Protein AF-A0A2G6HB11-F1 (afdb_monomer)

Secondary structure (DSSP, 8-state):
--HHHHHHHHHHHHHHHHHHTT--HHHHHHHTTS-HHHHHHHHHHHHHHHHHHHHHHHHHHHHHHHHHT-TT--HHHHHHHHHHHHHHHHHHHHHHH--

Foldseek 3Di:
DPPPVVVLVVLLLQLLVVVVVVDDLVVSCVVSVHDSVSSCVSCVVVVVVVVVLVVLLVVLVVVLVVQVPDPPRDPVVNVVSVVVNVVSVVVVVVSNPPD

Sequence (99 aa):
MRKQATETQRGKAKARKLHLQGLSNKEIAKALSVTEKIVRSWLNGYKEQLKQCKERESKYLARIDELLSNEKANINDIRASINALRVLQKAHNTQLNRV

Solvent-accessible surface area (backbone atoms only — not comparable to full-atom values): 5626 Å² total; per-residue (Å²): 139,74,70,65,63,58,52,53,52,52,51,39,51,51,48,52,54,44,42,74,74,68,48,49,55,64,56,45,12,64,76,67,78,49,53,46,67,57,42,47,65,59,37,53,68,51,54,53,53,52,50,54,49,52,54,52,51,52,52,48,51,53,51,44,54,54,42,74,72,35,96,81,51,57,71,64,60,50,51,52,47,53,52,53,50,52,52,52,52,50,52,52,52,51,69,66,65,72,116

Structure (mmCIF, N/CA/C/O backbone):
data_AF-A0A2G6HB11-F1
#
_entry.id   AF-A0A2G6HB11-F1
#
loop_
_atom_site.group_PDB
_atom_site.id
_atom_site.type_symbol
_atom_site.label_atom_id
_atom_site.label_alt_id
_atom_site.label_comp_id
_atom_site.label_asym_id
_atom_site.label_entity_id
_atom_site.label_seq_id
_atom_site.pdbx_PDB_ins_code
_atom_site.Cartn_x
_atom_site.Cartn_y
_atom_site.Cartn_z
_atom_site.occupancy
_atom_site.B_iso_or_equiv
_atom_site.auth_seq_id
_atom_site.auth_comp_id
_atom_site.auth_asym_id
_atom_site.auth_atom_id
_atom_site.pdbx_PDB_model_num
ATOM 1 N N . MET A 1 1 ? 4.112 -0.901 34.229 1.00 45.84 1 MET A N 1
ATOM 2 C CA . MET A 1 1 ? 3.240 -0.388 33.141 1.00 45.84 1 MET A CA 1
ATOM 3 C C . MET A 1 1 ? 3.717 -0.803 31.729 1.00 45.84 1 MET A C 1
ATOM 5 O O . MET A 1 1 ? 3.783 0.032 30.843 1.00 45.84 1 MET A O 1
ATOM 9 N N . ARG A 1 2 ? 4.030 -2.088 31.462 1.00 49.91 2 ARG A N 1
ATOM 10 C CA . ARG A 1 2 ? 4.562 -2.541 30.145 1.00 49.91 2 ARG A CA 1
ATOM 11 C C . ARG A 1 2 ? 3.531 -3.191 29.199 1.00 49.91 2 ARG A C 1
ATOM 13 O O . ARG A 1 2 ? 3.839 -3.396 28.034 1.00 49.91 2 ARG A O 1
ATOM 20 N N . LYS A 1 3 ? 2.315 -3.504 29.670 1.00 48.88 3 LYS A N 1
ATOM 21 C CA . LYS A 1 3 ? 1.323 -4.300 28.913 1.00 48.88 3 LYS A CA 1
ATOM 22 C C . LYS A 1 3 ? 0.558 -3.522 27.822 1.00 48.88 3 LYS A C 1
ATOM 24 O O . LYS A 1 3 ? 0.167 -4.115 26.830 1.00 48.88 3 LYS A O 1
ATOM 29 N N . GLN A 1 4 ? 0.379 -2.203 27.953 1.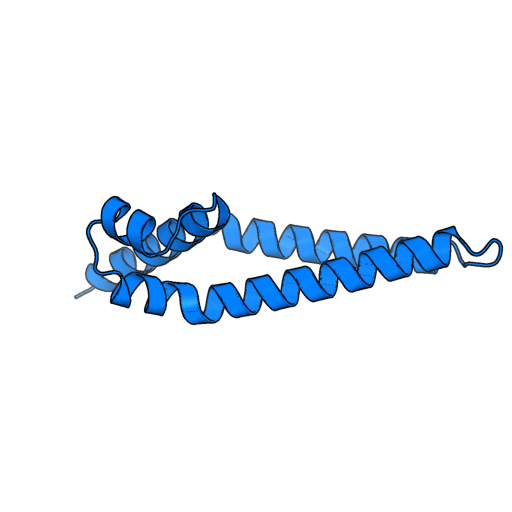00 49.31 4 GLN A N 1
ATOM 30 C CA . GLN A 1 4 ? -0.444 -1.414 27.011 1.00 49.31 4 GLN A CA 1
ATOM 31 C C . GLN A 1 4 ? 0.271 -1.048 25.693 1.00 49.31 4 GLN A C 1
ATOM 33 O O . GLN A 1 4 ? -0.373 -0.874 24.655 1.00 49.31 4 GLN A O 1
ATOM 38 N N . ALA A 1 5 ? 1.605 -0.951 25.707 1.00 52.94 5 ALA A N 1
ATOM 39 C CA . ALA A 1 5 ? 2.386 -0.583 24.523 1.00 52.94 5 ALA A CA 1
ATOM 40 C C . ALA A 1 5 ? 2.397 -1.701 23.461 1.00 52.94 5 ALA A C 1
ATOM 42 O O . ALA A 1 5 ? 2.268 -1.431 22.267 1.00 52.94 5 ALA A O 1
ATOM 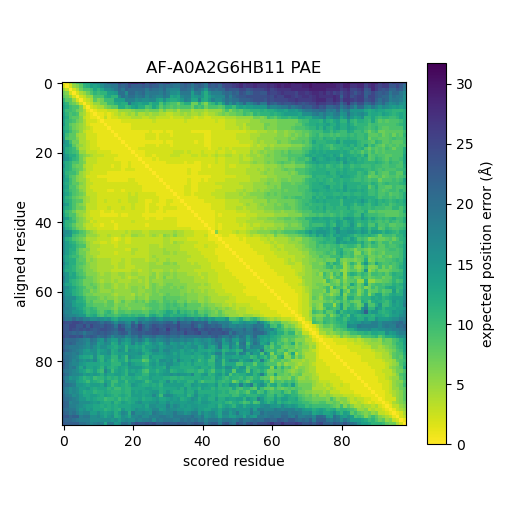43 N N . THR A 1 6 ? 2.477 -2.962 23.892 1.00 56.62 6 THR A N 1
ATOM 44 C CA . THR A 1 6 ? 2.485 -4.140 23.010 1.00 56.62 6 THR A CA 1
ATOM 45 C C . THR A 1 6 ? 1.116 -4.402 22.376 1.00 56.62 6 THR A C 1
ATOM 47 O O . THR A 1 6 ? 1.034 -4.745 21.197 1.00 56.62 6 THR A O 1
ATOM 50 N N . GLU A 1 7 ? 0.034 -4.161 23.117 1.00 58.91 7 GLU A N 1
ATOM 51 C CA . GLU A 1 7 ? -1.348 -4.322 22.645 1.00 58.91 7 GLU A CA 1
ATOM 52 C C . GLU A 1 7 ? -1.697 -3.317 21.532 1.00 58.91 7 GLU A C 1
ATOM 54 O O . GLU A 1 7 ? -2.260 -3.676 20.495 1.00 58.91 7 GLU A O 1
ATOM 59 N N . THR A 1 8 ? -1.250 -2.065 21.687 1.00 73.69 8 THR A N 1
ATOM 60 C CA . THR A 1 8 ? -1.449 -0.998 20.693 1.00 73.69 8 THR A CA 1
ATOM 61 C C . THR A 1 8 ? -0.673 -1.269 19.398 1.00 73.69 8 THR A C 1
ATOM 63 O O . THR A 1 8 ? -1.179 -1.019 18.301 1.00 73.69 8 THR A O 1
ATOM 66 N N . GLN A 1 9 ? 0.547 -1.808 19.498 1.00 77.50 9 GLN A N 1
ATOM 67 C CA . GLN A 1 9 ? 1.367 -2.185 18.340 1.00 77.50 9 GLN A CA 1
ATOM 68 C C . GLN A 1 9 ? 0.710 -3.328 17.542 1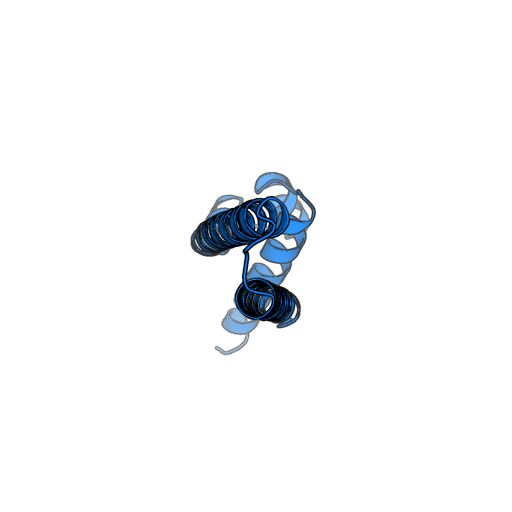.00 77.50 9 GLN A C 1
ATOM 70 O O . GLN A 1 9 ? 0.609 -3.259 16.314 1.00 77.50 9 GLN A O 1
ATOM 75 N N . ARG A 1 10 ? 0.193 -4.344 18.247 1.00 82.12 10 ARG A N 1
ATOM 76 C CA . ARG A 1 10 ? -0.493 -5.500 17.652 1.00 82.12 10 ARG A CA 1
ATOM 77 C C . ARG A 1 10 ? -1.810 -5.105 16.980 1.00 82.12 10 ARG A C 1
ATOM 79 O O . ARG A 1 10 ? -2.105 -5.589 15.886 1.00 82.12 10 ARG A O 1
ATOM 86 N N . GLY A 1 11 ?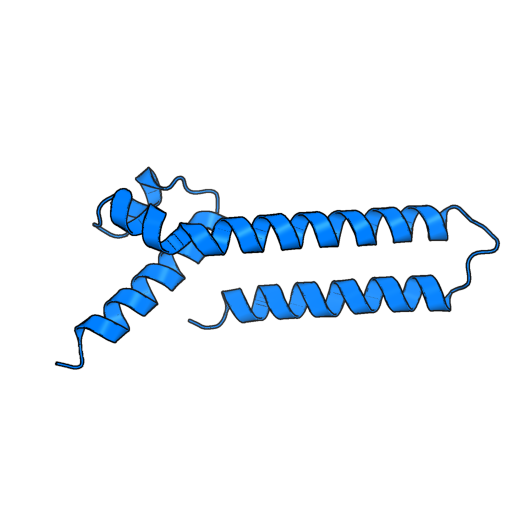 -2.565 -4.187 17.590 1.00 86.12 11 GLY A N 1
ATOM 87 C CA . GLY A 1 11 ? -3.773 -3.597 17.003 1.00 86.12 11 GLY 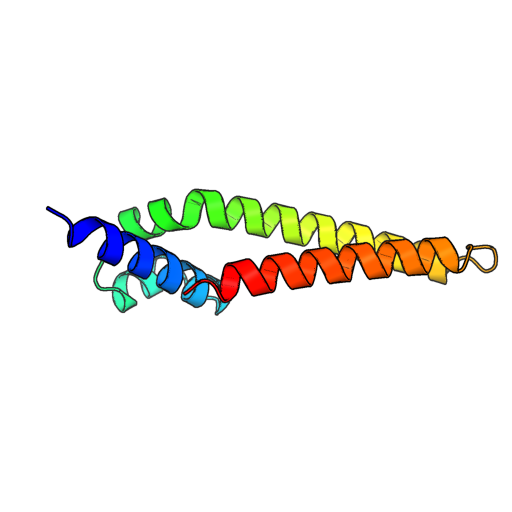A CA 1
ATOM 88 C C . GLY A 1 11 ? -3.488 -2.861 15.691 1.00 86.12 11 GLY A C 1
ATOM 89 O O . GLY A 1 11 ? -4.153 -3.112 14.686 1.00 86.12 11 GLY A O 1
ATOM 90 N N . LYS A 1 12 ? -2.427 -2.039 15.657 1.00 89.88 12 LYS A N 1
ATOM 91 C CA . LYS A 1 12 ? -1.966 -1.349 14.438 1.00 89.88 12 LYS A CA 1
ATOM 92 C C . LYS A 1 12 ? -1.591 -2.328 13.321 1.00 89.88 12 LYS A C 1
ATOM 94 O O . LYS A 1 12 ? -2.017 -2.133 12.185 1.00 89.88 12 LYS A O 1
ATOM 99 N N . ALA A 1 13 ? -0.823 -3.376 13.624 1.00 88.75 13 ALA A N 1
ATOM 100 C CA . ALA A 1 13 ? -0.414 -4.375 12.632 1.00 88.75 13 ALA A CA 1
ATOM 101 C C . ALA A 1 13 ? -1.621 -5.128 12.041 1.00 88.75 13 ALA A C 1
ATOM 103 O O . ALA A 1 13 ? -1.759 -5.222 10.819 1.00 88.75 13 ALA A O 1
ATOM 104 N N . LYS A 1 14 ? -2.552 -5.583 12.892 1.00 91.06 14 LYS A N 1
ATOM 105 C CA . LYS A 1 14 ? -3.802 -6.219 12.445 1.00 91.06 14 LYS A CA 1
ATOM 106 C C . LYS A 1 14 ? -4.656 -5.284 11.588 1.00 91.06 14 LYS A C 1
ATOM 108 O O . LYS A 1 14 ? -5.135 -5.708 10.541 1.00 91.06 14 LYS A O 1
ATOM 113 N N . ALA A 1 15 ? -4.810 -4.022 11.988 1.00 92.50 15 ALA A N 1
ATOM 114 C CA . ALA A 1 15 ? -5.575 -3.044 11.218 1.00 92.50 15 ALA A CA 1
ATOM 115 C C . ALA A 1 15 ? -4.990 -2.823 9.814 1.00 9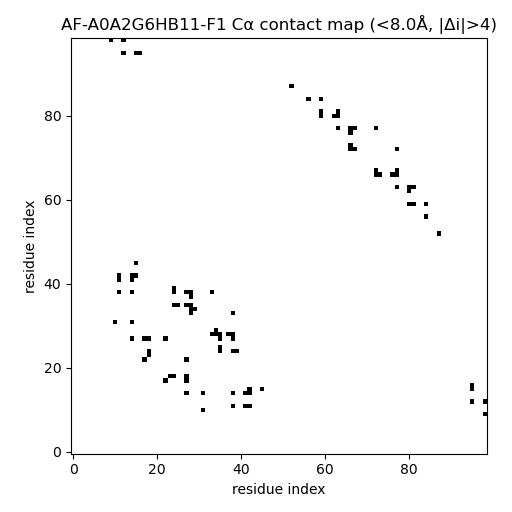2.50 15 ALA A C 1
ATOM 117 O O . ALA A 1 15 ? -5.745 -2.752 8.849 1.00 92.50 15 ALA A O 1
ATOM 118 N N . ARG A 1 16 ? -3.656 -2.774 9.674 1.00 92.31 16 ARG A N 1
ATOM 119 C CA . ARG A 1 16 ? -2.990 -2.670 8.361 1.00 92.31 16 ARG A CA 1
ATOM 120 C C . ARG A 1 16 ? -3.269 -3.884 7.478 1.00 92.31 16 ARG A C 1
ATOM 122 O O . ARG A 1 16 ? -3.637 -3.711 6.321 1.00 92.31 16 ARG A O 1
ATOM 129 N N . LYS A 1 17 ? -3.153 -5.097 8.033 1.00 91.06 17 LYS A N 1
ATOM 130 C CA . LYS A 1 17 ? -3.438 -6.343 7.303 1.00 91.06 17 LYS A CA 1
ATOM 131 C C . LYS A 1 17 ? -4.884 -6.385 6.801 1.00 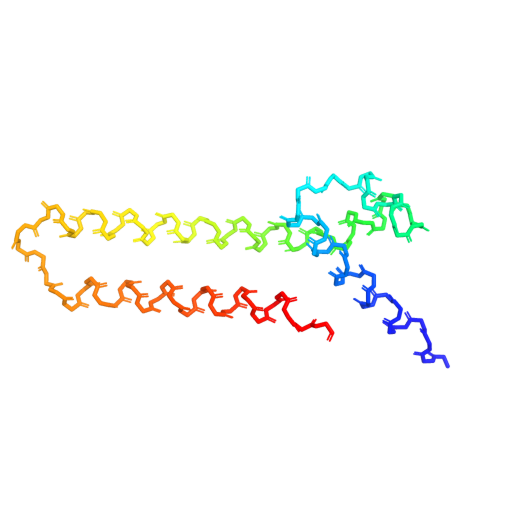91.06 17 LYS A C 1
ATOM 133 O O . LYS A 1 17 ? -5.104 -6.654 5.627 1.00 91.06 17 LYS A O 1
ATOM 138 N N . LEU A 1 18 ? -5.849 -6.072 7.667 1.00 93.19 18 LEU A N 1
ATOM 139 C CA . LEU A 1 18 ? -7.269 -6.036 7.299 1.00 93.19 18 LEU A CA 1
ATOM 140 C C . LEU A 1 18 ? -7.558 -4.946 6.254 1.00 93.19 18 LEU A C 1
ATOM 142 O O . LEU A 1 18 ? -8.327 -5.174 5.326 1.00 93.19 18 LEU A O 1
ATOM 146 N N . HIS A 1 19 ? -6.907 -3.783 6.353 1.00 92.69 19 HIS A N 1
ATOM 147 C CA . HIS A 1 19 ? -7.060 -2.723 5.358 1.00 92.69 19 HIS A CA 1
ATOM 148 C C . HIS A 1 19 ? -6.578 -3.154 3.965 1.00 92.69 19 HIS A C 1
ATOM 150 O O . HIS A 1 19 ? -7.244 -2.872 2.974 1.00 92.69 19 HIS A O 1
ATOM 156 N N . LEU A 1 20 ? -5.459 -3.879 3.881 1.00 89.25 20 LEU A N 1
ATOM 157 C CA . LEU A 1 20 ? -4.975 -4.431 2.612 1.00 89.25 20 LEU A CA 1
ATOM 158 C C . LEU A 1 20 ? -5.859 -5.538 2.040 1.00 89.25 20 LEU A C 1
ATOM 160 O O . LEU A 1 20 ? -5.874 -5.725 0.830 1.00 89.25 20 LEU A O 1
ATOM 164 N N . GLN A 1 21 ? -6.605 -6.243 2.888 1.00 91.50 21 GLN A N 1
ATOM 165 C CA . GLN A 1 21 ? -7.631 -7.195 2.456 1.00 91.50 21 GLN A CA 1
ATOM 166 C C . GLN A 1 21 ? -8.900 -6.503 1.926 1.00 91.50 21 GLN A C 1
ATOM 168 O O . GLN A 1 21 ? -9.840 -7.183 1.534 1.00 91.50 21 GLN A O 1
ATOM 173 N N . GLY A 1 22 ? -8.935 -5.166 1.906 1.00 91.88 22 GLY A N 1
ATOM 174 C CA . GLY A 1 22 ? -10.039 -4.382 1.356 1.00 91.88 22 GLY A CA 1
ATOM 175 C C . GLY A 1 22 ? -11.088 -3.951 2.379 1.00 91.88 22 GLY A C 1
ATOM 176 O O . GLY A 1 22 ? -12.057 -3.304 1.995 1.00 91.88 22 GLY A O 1
ATOM 177 N N . LEU A 1 23 ? -10.904 -4.246 3.672 1.00 95.31 23 LEU A N 1
ATOM 178 C CA . LEU A 1 23 ? -11.879 -3.853 4.689 1.00 95.31 23 LEU A CA 1
ATOM 179 C C . LEU A 1 23 ? -11.869 -2.335 4.922 1.00 95.31 23 LEU A C 1
ATOM 181 O O . LEU A 1 23 ? -10.821 -1.675 4.998 1.00 95.31 23 LEU A O 1
ATOM 185 N N . SER A 1 24 ? -13.067 -1.790 5.116 1.00 95.19 24 SER A N 1
ATOM 186 C CA . SER A 1 24 ? -13.297 -0.415 5.546 1.00 95.19 24 SER A CA 1
ATOM 187 C C . SER A 1 24 ? -12.886 -0.203 7.007 1.00 95.19 24 SER A C 1
ATOM 189 O O . SER A 1 24 ? -12.840 -1.131 7.817 1.00 95.19 24 SER A O 1
ATOM 191 N N . ASN A 1 25 ? -12.653 1.054 7.401 1.00 94.50 25 ASN A N 1
ATOM 192 C CA . ASN A 1 25 ? -12.321 1.375 8.796 1.00 94.50 25 ASN A CA 1
ATOM 193 C C . ASN A 1 25 ? -13.396 0.877 9.784 1.00 94.50 25 ASN A C 1
ATOM 195 O O . ASN A 1 25 ? -13.062 0.516 10.910 1.00 94.50 25 ASN A O 1
ATOM 199 N N . LYS A 1 26 ? -14.671 0.862 9.366 1.00 96.19 26 LYS A N 1
ATOM 200 C CA . LYS A 1 26 ? -15.815 0.421 10.177 1.00 96.19 26 LYS A CA 1
ATOM 201 C C . LYS A 1 26 ? -15.792 -1.090 10.408 1.00 96.19 26 LYS A C 1
ATOM 203 O O . LYS A 1 26 ? -15.997 -1.542 11.532 1.00 96.19 26 LYS A O 1
ATOM 208 N N . GLU A 1 27 ? -15.497 -1.868 9.371 1.00 96.38 27 GLU A N 1
ATOM 209 C CA . GLU A 1 27 ? -15.363 -3.326 9.479 1.00 96.38 27 GLU A CA 1
ATOM 210 C C . GLU A 1 27 ? -14.149 -3.711 10.324 1.00 96.38 27 GLU A C 1
ATOM 212 O O . GLU A 1 27 ? -14.247 -4.588 11.177 1.00 96.38 27 GLU A O 1
ATOM 217 N N . ILE A 1 28 ? -13.032 -2.997 10.165 1.00 95.56 28 ILE A N 1
ATOM 218 C CA . ILE A 1 28 ? -11.831 -3.187 10.990 1.00 95.56 28 ILE A CA 1
ATOM 219 C C . ILE A 1 28 ? -12.121 -2.858 12.459 1.00 95.56 28 ILE A C 1
ATOM 221 O O . ILE A 1 28 ? -11.717 -3.604 13.348 1.00 95.56 28 ILE A O 1
ATOM 225 N N . ALA A 1 29 ? -12.833 -1.760 12.721 1.00 95.31 29 ALA A N 1
ATOM 226 C CA . ALA A 1 29 ? -13.224 -1.355 14.068 1.00 95.31 29 ALA A CA 1
ATOM 227 C C . ALA A 1 29 ? -14.074 -2.436 14.748 1.00 95.31 29 ALA A C 1
ATOM 229 O O . ALA A 1 29 ? -13.784 -2.825 15.879 1.00 95.31 29 ALA A O 1
ATOM 230 N N . LYS A 1 30 ? -15.050 -2.993 14.015 1.00 95.50 30 LYS A N 1
ATOM 231 C CA . LYS A 1 30 ? -15.868 -4.125 14.468 1.00 95.50 30 LYS A CA 1
ATOM 232 C C . LYS A 1 30 ? -15.023 -5.379 14.720 1.00 95.50 30 LYS A C 1
ATOM 234 O O . LYS A 1 30 ? -15.180 -6.009 15.757 1.00 95.50 30 LYS A O 1
ATOM 239 N N . ALA A 1 31 ? -14.117 -5.723 13.806 1.00 93.50 31 ALA A N 1
ATOM 240 C CA . ALA A 1 31 ? -13.278 -6.919 13.906 1.00 93.50 31 ALA A CA 1
ATOM 241 C C . ALA A 1 31 ? -12.260 -6.864 15.059 1.00 93.50 31 ALA A C 1
ATOM 243 O O . ALA A 1 31 ? -11.847 -7.903 15.570 1.00 93.50 31 ALA A O 1
ATOM 244 N N . LEU A 1 32 ? -11.832 -5.662 15.453 1.00 91.94 32 LEU A N 1
ATOM 245 C CA . LEU A 1 32 ? -10.849 -5.446 16.516 1.00 91.94 32 LEU A CA 1
ATOM 246 C C . LEU A 1 32 ? -11.471 -4.944 17.825 1.00 91.94 32 LEU A C 1
ATOM 248 O O . LEU A 1 32 ? -10.727 -4.649 18.755 1.00 91.94 32 LEU A O 1
ATOM 252 N N . SER A 1 33 ? -12.802 -4.846 17.900 1.00 93.25 33 SER A N 1
ATOM 253 C CA . SER A 1 33 ? -13.541 -4.317 19.054 1.00 93.25 33 SER A CA 1
ATOM 254 C C . SER A 1 33 ? -13.019 -2.956 19.539 1.00 93.25 33 SER A C 1
ATOM 256 O O . SER A 1 33 ? -12.885 -2.711 20.736 1.00 93.25 33 SER A O 1
ATOM 258 N N . VAL A 1 34 ? -12.709 -2.056 18.601 1.00 93.56 34 VAL A N 1
ATOM 259 C CA . VAL A 1 34 ? -12.262 -0.679 18.875 1.00 93.56 34 VAL A CA 1
ATOM 260 C C . VAL A 1 34 ? -13.154 0.330 18.161 1.00 93.56 34 VAL A C 1
ATOM 262 O O . VAL A 1 34 ? -13.966 -0.019 17.310 1.00 93.56 34 VAL A O 1
ATOM 265 N N . THR A 1 35 ? -12.994 1.615 18.471 1.00 94.19 35 THR A N 1
ATOM 266 C CA . THR A 1 35 ? -13.706 2.671 17.745 1.00 94.19 35 THR A CA 1
ATOM 267 C C . THR A 1 35 ? -13.078 2.929 16.375 1.00 94.19 35 THR A C 1
ATOM 269 O O . THR A 1 35 ? -11.865 2.818 16.182 1.00 94.19 35 THR A O 1
ATOM 272 N N . GLU A 1 36 ? -13.890 3.375 15.417 1.00 94.88 36 GLU A N 1
ATOM 273 C CA . GLU A 1 36 ? -13.399 3.768 14.091 1.00 94.88 36 GLU A CA 1
ATOM 274 C C . GLU A 1 36 ? -12.361 4.905 14.165 1.00 94.88 36 GLU A C 1
ATOM 276 O O . GLU A 1 36 ? -11.432 4.962 13.360 1.00 94.88 36 GLU A O 1
ATOM 281 N N . LYS A 1 37 ? -12.466 5.782 15.176 1.00 94.50 37 LYS A N 1
ATOM 282 C CA . LYS A 1 37 ? -11.486 6.844 15.454 1.00 94.50 37 LYS A CA 1
ATOM 283 C C . LYS A 1 37 ? -10.094 6.270 15.740 1.00 94.50 37 LYS A C 1
ATOM 285 O O . LYS A 1 37 ? -9.106 6.790 15.220 1.00 94.50 37 LYS A O 1
ATOM 290 N N . ILE A 1 38 ? -10.014 5.190 16.521 1.00 92.25 38 ILE A N 1
ATOM 291 C CA . ILE A 1 38 ? -8.753 4.493 16.811 1.00 92.25 38 ILE A CA 1
ATOM 292 C C . ILE A 1 38 ? -8.181 3.887 15.525 1.00 92.25 38 ILE A C 1
ATOM 294 O O . ILE A 1 38 ? -7.005 4.091 15.226 1.00 92.25 38 ILE A O 1
ATOM 298 N N . VAL A 1 39 ? -9.015 3.231 14.712 1.00 93.69 39 VAL A N 1
ATOM 299 C CA . VAL A 1 39 ? -8.588 2.663 13.421 1.00 93.69 39 VAL A CA 1
ATOM 300 C C . VAL A 1 39 ? -8.065 3.745 12.476 1.00 93.69 39 VAL A C 1
ATOM 302 O O . VAL A 1 39 ? -6.996 3.580 11.887 1.00 93.69 39 VAL A O 1
ATOM 305 N N . ARG A 1 40 ? -8.764 4.882 12.359 1.00 93.50 40 ARG A N 1
ATOM 306 C CA . ARG A 1 40 ? -8.294 6.032 11.569 1.00 93.50 40 ARG A CA 1
ATOM 307 C C . ARG A 1 40 ? -6.934 6.523 12.048 1.00 93.50 40 ARG A C 1
ATOM 309 O O . ARG A 1 40 ? -6.043 6.701 11.224 1.00 93.50 40 ARG A O 1
ATOM 316 N N . SER A 1 41 ? -6.752 6.685 13.358 1.00 92.50 41 SER A N 1
ATOM 317 C CA . SER A 1 41 ? -5.464 7.078 13.941 1.00 92.50 41 SER A CA 1
ATOM 318 C C . SER A 1 41 ? -4.352 6.077 13.602 1.00 92.50 41 SER A C 1
ATOM 320 O O . SER A 1 41 ? -3.255 6.477 13.215 1.00 92.50 41 SER A O 1
ATOM 322 N N . TRP A 1 42 ? -4.637 4.775 13.673 1.00 92.38 42 TRP A N 1
ATOM 323 C CA . TRP A 1 42 ? -3.673 3.724 13.340 1.00 92.38 42 TRP A CA 1
ATOM 324 C C . TRP A 1 42 ? -3.299 3.678 11.854 1.00 92.38 42 TRP A C 1
ATOM 326 O O . TRP A 1 42 ? -2.163 3.320 11.530 1.00 92.38 42 TRP A O 1
ATOM 336 N N . LEU A 1 43 ? -4.228 4.033 10.961 1.00 91.69 43 LEU A N 1
ATOM 337 C CA . LEU A 1 43 ? -4.045 3.933 9.513 1.00 91.69 43 LEU A CA 1
ATOM 338 C C . LEU A 1 43 ? -3.628 5.241 8.826 1.00 91.69 43 LEU A C 1
ATOM 340 O O . LEU A 1 43 ? -3.178 5.165 7.689 1.00 91.69 43 LEU A O 1
ATOM 344 N N . ASN A 1 44 ? -3.740 6.408 9.469 1.00 86.50 44 ASN A N 1
ATOM 345 C CA . ASN A 1 44 ? -3.542 7.712 8.81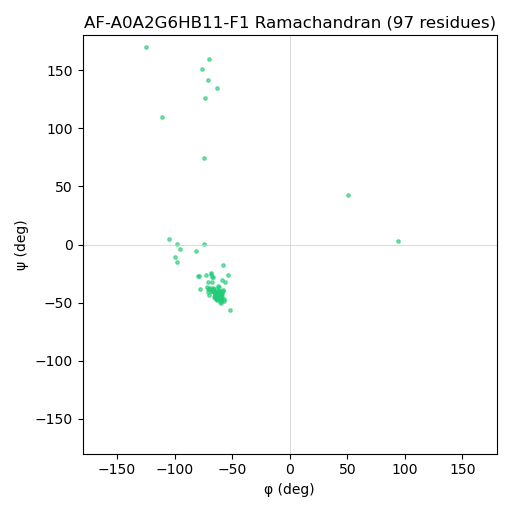8 1.00 86.50 44 ASN A CA 1
ATOM 346 C C . ASN A 1 44 ? -2.212 7.808 8.039 1.00 86.50 44 ASN A C 1
ATOM 348 O O . ASN A 1 44 ? -2.212 7.988 6.826 1.00 86.50 44 ASN A O 1
ATOM 352 N N . GLY A 1 45 ? -1.076 7.570 8.709 1.00 86.19 45 GLY A N 1
ATOM 353 C CA . GLY A 1 45 ? 0.242 7.587 8.053 1.00 86.19 45 GLY A CA 1
ATOM 354 C C . GLY A 1 45 ? 0.506 6.377 7.150 1.00 86.19 45 GLY A C 1
ATOM 355 O O . GLY A 1 45 ? 1.263 6.472 6.191 1.00 86.19 45 GLY A O 1
ATOM 356 N N . TYR A 1 46 ? -0.141 5.241 7.421 1.00 87.31 46 TYR A N 1
ATOM 357 C CA . TYR A 1 46 ? 0.014 4.034 6.611 1.00 87.31 46 TYR A CA 1
ATOM 358 C C . TYR A 1 46 ? -0.650 4.174 5.235 1.00 87.31 46 TYR A C 1
ATOM 360 O O . TYR A 1 46 ? -0.069 3.770 4.232 1.00 87.31 46 TYR A O 1
ATOM 368 N N . LYS A 1 47 ? -1.845 4.774 5.170 1.00 88.06 47 LYS A N 1
ATOM 369 C CA . LYS A 1 47 ? -2.562 5.006 3.907 1.00 88.06 47 LYS A CA 1
ATOM 370 C C . LYS A 1 47 ? -1.793 5.942 2.983 1.00 88.06 47 LYS A C 1
ATOM 372 O O . LYS A 1 47 ? -1.716 5.681 1.788 1.00 88.06 47 LYS A O 1
ATOM 377 N N . GLU A 1 48 ? -1.185 6.979 3.549 1.00 88.38 48 GLU A N 1
ATOM 378 C CA . GLU A 1 48 ? -0.352 7.916 2.798 1.00 88.38 48 GLU A CA 1
ATOM 379 C C . GLU A 1 48 ? 0.908 7.232 2.242 1.00 88.38 48 GLU A C 1
ATOM 381 O O . GLU A 1 48 ? 1.199 7.322 1.052 1.00 88.38 48 GLU A O 1
ATOM 386 N N . GLN A 1 49 ? 1.601 6.434 3.062 1.00 86.19 49 GLN A N 1
ATOM 387 C CA . GLN A 1 49 ? 2.740 5.626 2.605 1.00 86.19 49 GLN A CA 1
ATOM 388 C C . GLN A 1 49 ? 2.351 4.632 1.504 1.00 86.19 49 GLN A C 1
ATOM 390 O O . GLN A 1 49 ? 3.087 4.468 0.529 1.00 86.19 49 GLN A O 1
ATOM 395 N N . LEU A 1 50 ? 1.192 3.980 1.639 1.00 86.75 50 LEU A N 1
ATOM 396 C CA . LEU A 1 50 ? 0.678 3.043 0.644 1.00 86.75 50 LEU A CA 1
ATOM 397 C C . LEU A 1 50 ? 0.373 3.750 -0.681 1.00 86.75 50 LEU A C 1
ATOM 399 O O . LEU A 1 50 ? 0.719 3.230 -1.741 1.00 86.75 50 LEU A O 1
ATOM 403 N N . LYS A 1 51 ? -0.231 4.942 -0.628 1.00 88.38 51 LYS A N 1
ATOM 404 C CA . LYS A 1 51 ? -0.496 5.774 -1.806 1.00 88.38 51 LYS A CA 1
ATOM 405 C C . LYS A 1 51 ? 0.805 6.131 -2.530 1.00 88.38 51 LYS A C 1
ATOM 407 O O . LYS A 1 51 ? 0.932 5.846 -3.716 1.00 88.38 51 LYS A O 1
ATOM 412 N N . GLN A 1 52 ? 1.800 6.638 -1.804 1.00 88.44 52 GLN A N 1
ATOM 413 C CA . GLN A 1 52 ? 3.107 6.984 -2.372 1.00 88.44 52 GLN A CA 1
ATOM 414 C C . GLN A 1 52 ? 3.832 5.771 -2.971 1.00 88.44 52 GLN A C 1
ATOM 416 O O . GLN A 1 52 ? 4.494 5.891 -4.001 1.00 88.44 52 GLN A O 1
ATOM 421 N N . CYS A 1 53 ? 3.710 4.590 -2.354 1.00 85.50 53 CYS A N 1
ATOM 422 C CA . CYS A 1 53 ? 4.266 3.358 -2.919 1.00 85.50 53 CYS A CA 1
ATOM 423 C C . CYS A 1 53 ? 3.600 2.999 -4.251 1.00 85.50 53 CYS A C 1
ATOM 425 O O . CYS A 1 53 ? 4.314 2.750 -5.219 1.00 85.50 53 CYS A O 1
ATOM 427 N N . LYS A 1 54 ? 2.263 3.037 -4.319 1.00 87.56 54 LYS A N 1
ATOM 428 C CA . LYS A 1 54 ? 1.511 2.767 -5.555 1.00 87.56 54 LYS A CA 1
ATOM 429 C C . LYS A 1 54 ? 1.851 3.758 -6.668 1.00 87.56 54 LYS A C 1
ATOM 431 O O . LYS A 1 54 ? 2.015 3.362 -7.816 1.00 87.56 54 LYS A O 1
ATOM 436 N N . GLU A 1 55 ? 2.010 5.037 -6.335 1.00 91.19 55 GLU A N 1
ATOM 437 C CA . GLU A 1 55 ? 2.431 6.061 -7.298 1.00 91.19 55 GLU A CA 1
ATOM 438 C C . GLU A 1 55 ? 3.837 5.790 -7.847 1.00 91.19 55 GLU A C 1
ATOM 440 O O . GLU A 1 55 ? 4.070 5.915 -9.049 1.00 91.19 55 GLU A O 1
ATOM 445 N N . ARG A 1 56 ? 4.787 5.393 -6.990 1.00 88.00 56 ARG A N 1
ATOM 446 C CA . ARG A 1 56 ? 6.140 5.015 -7.431 1.00 88.00 56 ARG A CA 1
ATOM 447 C C . ARG A 1 56 ? 6.119 3.764 -8.300 1.00 88.00 56 ARG A C 1
ATOM 449 O O . ARG A 1 56 ? 6.774 3.752 -9.335 1.00 88.00 56 ARG A O 1
ATOM 456 N N . GLU A 1 57 ? 5.366 2.743 -7.903 1.00 87.62 57 GLU A N 1
ATOM 457 C CA . GLU A 1 57 ? 5.190 1.514 -8.682 1.00 87.62 57 GLU A CA 1
ATOM 458 C C . GLU A 1 57 ? 4.646 1.822 -10.080 1.00 87.62 57 GLU A C 1
ATOM 460 O O . GLU A 1 57 ? 5.252 1.419 -11.070 1.00 87.62 57 GLU A O 1
ATOM 465 N N . SER A 1 58 ? 3.592 2.637 -10.170 1.00 90.62 58 SER A N 1
ATOM 466 C CA . SER A 1 58 ? 3.031 3.078 -11.450 1.00 90.62 58 SER A CA 1
ATOM 467 C C . SER A 1 58 ? 4.054 3.811 -12.322 1.00 90.62 58 SER A C 1
ATOM 469 O O . SER A 1 58 ? 4.091 3.578 -13.528 1.00 90.62 58 SER A O 1
ATOM 471 N N . LYS A 1 59 ? 4.909 4.661 -11.736 1.00 90.62 59 LYS A N 1
ATOM 472 C CA . LYS A 1 59 ? 5.971 5.364 -12.478 1.00 90.62 59 LYS A CA 1
ATOM 473 C C . LYS A 1 59 ? 7.015 4.407 -13.046 1.00 90.62 59 LYS A C 1
ATOM 475 O O . LYS A 1 59 ? 7.430 4.576 -14.187 1.00 90.62 59 LYS A O 1
ATOM 480 N N . TYR A 1 60 ? 7.446 3.417 -12.266 1.00 82.88 60 TYR A N 1
ATOM 481 C CA . TYR A 1 60 ? 8.411 2.431 -12.749 1.00 82.88 60 TYR A CA 1
ATOM 482 C C . TYR A 1 60 ? 7.818 1.533 -13.833 1.00 82.88 60 TYR A C 1
ATOM 484 O O . TYR A 1 60 ? 8.511 1.262 -14.806 1.00 82.88 60 TYR A O 1
ATOM 492 N N . LEU A 1 61 ? 6.556 1.112 -13.699 1.00 84.81 61 LEU A N 1
ATOM 493 C CA . LEU A 1 61 ? 5.870 0.337 -14.737 1.00 84.81 61 LEU A CA 1
ATOM 494 C C . LEU A 1 61 ? 5.777 1.127 -16.047 1.00 84.81 61 LEU A C 1
ATOM 496 O O . LEU A 1 61 ? 6.251 0.646 -17.068 1.00 84.81 61 LEU A O 1
ATOM 500 N N . ALA A 1 62 ? 5.313 2.379 -15.993 1.00 88.31 62 ALA A N 1
ATOM 501 C CA . ALA A 1 62 ? 5.250 3.242 -17.172 1.00 88.31 62 ALA A CA 1
ATOM 502 C C . ALA A 1 62 ? 6.627 3.447 -17.830 1.00 88.31 62 ALA A C 1
ATOM 504 O O . ALA A 1 62 ? 6.745 3.434 -19.052 1.00 88.31 62 ALA A O 1
ATOM 505 N N . ARG A 1 63 ? 7.691 3.595 -17.026 1.00 83.12 63 ARG A N 1
ATOM 506 C CA . ARG A 1 63 ? 9.062 3.710 -17.544 1.00 83.12 63 ARG A CA 1
ATOM 507 C C . ARG A 1 63 ? 9.541 2.422 -18.213 1.00 83.12 63 ARG A C 1
ATOM 509 O O . ARG A 1 63 ? 10.264 2.488 -19.200 1.00 83.12 63 ARG A O 1
ATOM 516 N N . ILE A 1 64 ? 9.176 1.261 -17.673 1.00 81.56 64 ILE A N 1
ATOM 517 C CA . ILE A 1 64 ? 9.496 -0.032 -18.285 1.00 81.56 64 ILE A CA 1
ATOM 518 C C . ILE A 1 64 ? 8.761 -0.172 -19.619 1.00 81.56 64 ILE A C 1
ATOM 520 O O . ILE A 1 64 ? 9.405 -0.532 -20.599 1.00 81.56 64 ILE A O 1
ATOM 524 N N . ASP A 1 65 ? 7.476 0.179 -19.682 1.00 86.06 65 ASP A N 1
ATOM 525 C CA . ASP A 1 65 ? 6.689 0.139 -20.922 1.00 86.06 65 ASP A CA 1
ATOM 526 C C . ASP A 1 65 ? 7.281 1.059 -22.003 1.00 86.06 65 ASP A C 1
ATOM 528 O O . ASP A 1 65 ? 7.431 0.652 -23.157 1.00 86.06 65 ASP A O 1
ATOM 532 N N . GLU A 1 66 ? 7.698 2.274 -21.629 1.00 86.31 66 GLU A N 1
ATOM 533 C CA . GLU A 1 66 ? 8.384 3.220 -22.521 1.00 86.31 66 GLU A CA 1
ATOM 534 C C . GLU A 1 66 ? 9.699 2.641 -23.066 1.00 86.31 66 GLU A C 1
ATOM 536 O O . GLU A 1 66 ? 9.966 2.709 -24.265 1.00 86.31 66 GLU A O 1
ATOM 541 N N . LEU A 1 67 ? 10.520 2.048 -22.192 1.00 79.88 67 LEU A N 1
ATOM 542 C CA . LEU A 1 67 ? 11.801 1.461 -22.583 1.00 79.88 67 LEU A CA 1
ATOM 543 C C . LEU A 1 67 ? 11.617 0.220 -23.461 1.00 79.88 67 LEU A C 1
ATOM 545 O O . LEU A 1 67 ? 12.346 0.057 -24.431 1.00 79.88 67 LEU A O 1
ATOM 549 N N . LEU A 1 68 ? 10.643 -0.640 -23.158 1.00 76.94 68 LEU A N 1
ATOM 550 C CA . LEU A 1 68 ? 10.342 -1.820 -23.972 1.00 76.94 68 LEU A CA 1
ATOM 551 C C . LEU A 1 68 ? 9.787 -1.453 -25.354 1.00 76.94 68 LEU A C 1
ATOM 553 O O . LEU A 1 68 ? 9.990 -2.202 -26.304 1.00 76.94 68 LEU A O 1
ATOM 557 N N . SER A 1 69 ? 9.130 -0.297 -25.475 1.00 82.25 69 SER A N 1
ATOM 558 C CA . SER A 1 69 ? 8.597 0.215 -26.745 1.00 82.25 69 SER A CA 1
ATOM 559 C C . SER A 1 69 ? 9.652 0.918 -27.613 1.00 82.25 69 SER A C 1
ATOM 561 O O . SER A 1 69 ? 9.357 1.308 -28.741 1.00 82.25 69 SER A O 1
ATOM 563 N N . ASN A 1 70 ? 10.878 1.099 -27.110 1.00 76.75 70 ASN A N 1
ATOM 564 C CA . ASN A 1 70 ? 11.972 1.752 -27.822 1.00 76.75 70 ASN A CA 1
ATOM 565 C C . ASN A 1 70 ? 13.066 0.734 -28.180 1.00 76.75 70 ASN A C 1
ATOM 567 O O . ASN A 1 70 ? 13.831 0.309 -27.318 1.00 76.75 70 ASN A O 1
ATOM 571 N N . GLU A 1 71 ? 13.208 0.406 -29.468 1.00 65.19 71 GLU A N 1
ATOM 572 C CA . GLU A 1 71 ? 14.226 -0.536 -29.975 1.00 65.19 71 GLU A CA 1
ATOM 573 C C . GLU A 1 71 ? 15.678 -0.133 -29.651 1.00 65.19 71 GLU A C 1
ATOM 575 O O . GLU A 1 71 ? 16.579 -0.968 -29.710 1.00 65.19 71 GLU A O 1
ATOM 580 N N . LYS A 1 72 ? 15.925 1.133 -29.285 1.00 69.38 72 LYS A N 1
ATOM 581 C CA . LYS A 1 72 ? 17.247 1.644 -28.882 1.00 69.38 72 LYS A CA 1
ATOM 582 C C . LYS A 1 72 ? 17.449 1.711 -27.366 1.00 69.38 72 LYS A C 1
ATOM 584 O O . LYS A 1 72 ? 18.501 2.176 -26.923 1.00 69.38 72 LYS A O 1
ATOM 589 N N . ALA A 1 73 ? 16.467 1.311 -26.559 1.00 68.19 73 ALA A N 1
ATOM 590 C CA . ALA A 1 73 ? 16.593 1.349 -25.108 1.00 68.19 73 ALA A CA 1
ATOM 591 C C . ALA A 1 73 ? 17.715 0.423 -24.624 1.00 68.19 73 ALA A C 1
ATOM 593 O O . ALA A 1 73 ? 17.838 -0.731 -25.037 1.00 68.19 73 ALA A O 1
ATOM 594 N N . ASN A 1 74 ? 18.539 0.922 -23.703 1.00 78.69 74 ASN A N 1
ATOM 595 C CA . ASN A 1 74 ? 19.612 0.126 -23.135 1.00 78.69 74 ASN A CA 1
ATOM 596 C C . ASN A 1 74 ? 19.027 -0.910 -22.164 1.00 78.69 74 ASN A C 1
ATOM 598 O O . ASN A 1 74 ? 18.344 -0.569 -21.197 1.00 78.69 74 ASN A O 1
ATOM 602 N N . ILE A 1 75 ? 19.352 -2.187 -22.377 1.00 79.25 75 ILE A N 1
ATOM 603 C CA . ILE A 1 75 ? 18.921 -3.295 -21.513 1.00 79.25 75 ILE A CA 1
ATOM 604 C C . ILE A 1 75 ? 19.280 -3.078 -20.029 1.00 79.25 75 ILE A C 1
ATOM 606 O O . ILE A 1 75 ? 18.598 -3.588 -19.137 1.00 79.25 75 ILE A O 1
ATOM 610 N N . ASN A 1 76 ? 20.325 -2.298 -19.740 1.00 84.12 76 ASN A N 1
ATOM 611 C CA . ASN A 1 76 ? 20.721 -1.960 -18.376 1.00 84.12 76 ASN A CA 1
ATOM 612 C C . ASN A 1 76 ? 19.741 -0.996 -17.689 1.00 84.12 76 ASN A C 1
ATOM 614 O O . ASN A 1 76 ? 19.510 -1.149 -16.488 1.00 84.12 76 ASN A O 1
ATOM 618 N N . ASP A 1 77 ? 19.097 -0.087 -18.425 1.00 78.81 77 ASP A N 1
ATOM 619 C CA . ASP A 1 77 ? 18.090 0.835 -17.875 1.00 78.81 77 ASP A CA 1
ATOM 620 C C . ASP A 1 77 ? 16.810 0.084 -17.477 1.00 78.81 77 ASP A C 1
ATOM 622 O O . ASP A 1 77 ? 16.208 0.342 -16.425 1.00 78.81 77 ASP A O 1
ATOM 626 N N . ILE A 1 78 ? 16.441 -0.925 -18.274 1.00 76.56 78 ILE A N 1
ATOM 627 C CA . ILE A 1 78 ? 15.338 -1.845 -17.970 1.00 76.56 78 ILE A CA 1
ATOM 628 C C . ILE A 1 78 ? 15.662 -2.642 -16.698 1.00 76.56 78 ILE A C 1
ATOM 630 O O . ILE A 1 78 ? 14.855 -2.694 -15.766 1.00 76.56 78 ILE A O 1
ATOM 634 N N . ARG A 1 79 ? 16.872 -3.214 -16.601 1.00 84.06 79 ARG A N 1
ATOM 635 C CA . ARG A 1 79 ? 17.315 -3.958 -15.406 1.00 84.06 79 ARG A CA 1
ATOM 636 C C . ARG A 1 79 ? 17.333 -3.092 -14.147 1.00 84.06 79 ARG A C 1
ATOM 638 O O . ARG A 1 79 ? 16.903 -3.562 -13.093 1.00 84.06 79 ARG A O 1
ATOM 645 N N . ALA A 1 80 ? 17.809 -1.851 -14.237 1.00 83.50 80 ALA A N 1
ATOM 646 C CA . ALA A 1 80 ? 17.828 -0.920 -13.110 1.00 83.50 80 ALA A CA 1
ATOM 647 C C . ALA A 1 80 ? 16.409 -0.651 -12.582 1.00 83.50 80 ALA A C 1
ATOM 649 O O . ALA A 1 80 ? 16.167 -0.743 -11.376 1.00 83.50 80 ALA A O 1
ATOM 650 N N . SER A 1 81 ? 15.456 -0.423 -13.489 1.00 80.44 81 SER A N 1
ATOM 651 C CA . SER A 1 81 ? 14.047 -0.193 -13.148 1.00 80.44 81 SER A CA 1
ATOM 652 C C . SER A 1 81 ? 13.394 -1.427 -12.506 1.00 80.44 81 SER A C 1
ATOM 654 O O . SER A 1 81 ? 12.732 -1.314 -11.472 1.00 80.44 81 SER A O 1
ATOM 656 N N . ILE A 1 82 ? 13.659 -2.629 -13.036 1.00 85.94 82 ILE A N 1
ATOM 657 C CA . ILE A 1 82 ? 13.190 -3.899 -12.449 1.00 85.94 82 ILE A CA 1
ATOM 658 C C . ILE A 1 82 ? 13.759 -4.104 -11.038 1.00 85.94 82 ILE A C 1
ATOM 660 O O . ILE A 1 82 ? 13.047 -4.530 -10.126 1.00 85.94 82 ILE A O 1
ATOM 664 N N . ASN A 1 83 ? 15.039 -3.796 -10.827 1.00 88.81 83 ASN A N 1
ATOM 665 C CA . ASN A 1 83 ? 15.665 -3.936 -9.514 1.00 88.81 83 ASN A CA 1
ATOM 666 C C . ASN A 1 83 ? 15.076 -2.957 -8.490 1.00 88.81 83 ASN A C 1
ATOM 668 O O . ASN A 1 83 ? 14.814 -3.360 -7.355 1.00 88.81 83 ASN A O 1
ATOM 672 N N . ALA A 1 84 ? 14.798 -1.710 -8.884 1.00 85.06 84 ALA A N 1
ATOM 673 C CA . ALA A 1 84 ? 14.128 -0.737 -8.021 1.00 85.06 84 ALA A CA 1
ATOM 674 C C . ALA A 1 84 ? 12.732 -1.223 -7.584 1.00 85.06 84 ALA A C 1
ATOM 676 O O . ALA A 1 84 ? 12.401 -1.167 -6.396 1.00 85.06 84 ALA A O 1
ATOM 677 N N . LEU A 1 85 ? 11.952 -1.789 -8.513 1.00 83.94 85 LEU A N 1
ATOM 678 C CA . LEU A 1 85 ? 10.656 -2.405 -8.208 1.00 83.94 85 LEU A CA 1
ATOM 679 C C . LEU A 1 85 ? 10.781 -3.571 -7.223 1.00 83.94 85 LEU A C 1
ATOM 681 O O . LEU A 1 85 ? 10.049 -3.622 -6.235 1.00 83.94 85 LEU A O 1
ATOM 685 N N . ARG A 1 86 ? 11.741 -4.479 -7.433 1.00 87.25 86 ARG A N 1
ATOM 686 C CA . ARG A 1 86 ? 11.976 -5.613 -6.522 1.00 87.25 86 ARG A CA 1
ATOM 687 C C . ARG A 1 86 ? 12.323 -5.155 -5.107 1.00 87.25 86 ARG A C 1
ATOM 689 O O . ARG A 1 86 ? 11.833 -5.734 -4.138 1.00 87.25 86 ARG A O 1
ATOM 696 N N . VAL A 1 87 ? 13.145 -4.113 -4.971 1.00 87.00 87 VAL A N 1
ATOM 697 C CA . VAL A 1 87 ? 13.491 -3.531 -3.664 1.00 87.00 87 VAL A CA 1
ATOM 698 C C . VAL A 1 87 ? 12.254 -2.941 -2.987 1.00 87.00 87 VAL A C 1
ATOM 700 O O . VAL A 1 87 ? 12.030 -3.205 -1.803 1.00 87.00 87 VAL A O 1
ATOM 703 N N . LEU A 1 88 ? 11.415 -2.210 -3.726 1.00 82.94 88 LEU A N 1
ATOM 704 C CA . LEU A 1 88 ? 10.164 -1.653 -3.203 1.00 82.94 88 LEU A CA 1
ATOM 705 C C . LEU A 1 88 ? 9.180 -2.742 -2.764 1.00 82.94 88 LEU A C 1
ATOM 707 O O . LEU A 1 88 ? 8.661 -2.682 -1.650 1.00 82.94 88 LEU A O 1
ATOM 711 N N . GLN A 1 89 ? 8.982 -3.776 -3.583 1.00 81.38 89 GLN A N 1
ATOM 712 C CA . GLN A 1 89 ? 8.129 -4.918 -3.242 1.00 81.38 89 GLN A CA 1
ATOM 713 C C . GLN A 1 89 ? 8.640 -5.650 -1.995 1.00 81.38 89 GLN A C 1
ATOM 715 O O . GLN A 1 89 ? 7.864 -5.971 -1.093 1.00 81.38 89 GLN A O 1
ATOM 720 N N . LYS A 1 90 ? 9.960 -5.854 -1.881 1.00 82.75 90 LYS A N 1
ATOM 721 C CA . LYS A 1 90 ? 10.576 -6.460 -0.691 1.00 82.75 90 LYS A CA 1
ATOM 722 C C . LYS A 1 90 ? 10.390 -5.591 0.556 1.00 82.75 90 LYS A C 1
ATOM 724 O O . LYS A 1 90 ? 10.099 -6.125 1.629 1.00 82.75 90 LYS A O 1
ATOM 729 N N . ALA A 1 91 ? 10.519 -4.270 0.432 1.00 75.50 91 ALA A N 1
ATOM 730 C CA . ALA A 1 91 ? 10.278 -3.337 1.530 1.00 75.50 91 ALA A CA 1
ATOM 731 C C . ALA A 1 91 ? 8.811 -3.376 1.990 1.00 75.50 91 ALA A C 1
ATOM 733 O O . ALA A 1 91 ? 8.555 -3.467 3.192 1.00 75.50 91 ALA A O 1
ATOM 734 N N . HIS A 1 92 ? 7.863 -3.410 1.050 1.00 70.06 92 HIS A N 1
ATOM 735 C CA . HIS A 1 92 ? 6.435 -3.530 1.345 1.00 70.06 92 HIS A CA 1
ATOM 736 C C . HIS A 1 92 ? 6.102 -4.859 2.046 1.00 70.06 92 HIS A C 1
ATOM 738 O O . HIS A 1 92 ? 5.479 -4.860 3.108 1.00 70.06 92 HIS A O 1
ATOM 744 N N . ASN A 1 93 ? 6.618 -5.986 1.544 1.00 67.81 93 ASN A N 1
ATOM 745 C CA . ASN A 1 93 ? 6.440 -7.303 2.169 1.00 67.81 93 ASN A CA 1
ATOM 746 C C . ASN A 1 93 ? 7.063 -7.378 3.572 1.00 67.81 93 ASN A C 1
ATOM 748 O O . ASN A 1 93 ? 6.510 -8.001 4.476 1.00 67.81 93 ASN A O 1
ATOM 752 N N . THR A 1 94 ? 8.193 -6.706 3.794 1.00 70.44 94 THR A N 1
ATOM 753 C CA . THR A 1 94 ? 8.823 -6.636 5.122 1.00 70.44 94 THR A CA 1
ATOM 754 C C . THR A 1 94 ? 7.997 -5.790 6.095 1.00 70.44 94 THR A C 1
ATOM 756 O O . THR A 1 94 ? 7.874 -6.139 7.267 1.00 70.44 94 THR A O 1
ATOM 759 N N . GLN A 1 95 ? 7.392 -4.695 5.630 1.00 62.00 95 GLN A N 1
ATOM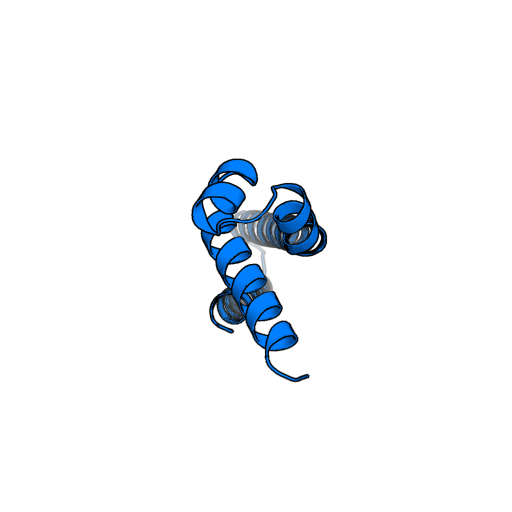 760 C CA . GLN A 1 95 ? 6.472 -3.888 6.440 1.00 62.00 95 GLN A CA 1
ATOM 761 C C . GLN A 1 95 ? 5.163 -4.623 6.756 1.00 62.00 95 GLN A C 1
ATOM 763 O O . GLN A 1 95 ? 4.531 -4.327 7.771 1.00 62.00 95 GLN A O 1
ATOM 768 N N . LEU A 1 96 ? 4.787 -5.589 5.916 1.00 53.72 96 LEU A N 1
ATOM 769 C CA . LEU A 1 96 ? 3.647 -6.477 6.118 1.00 53.72 96 LEU A CA 1
ATOM 770 C C . LEU A 1 96 ? 3.913 -7.614 7.107 1.00 53.72 96 LEU A C 1
ATOM 772 O O . LEU A 1 96 ? 3.033 -7.945 7.899 1.00 53.72 96 LEU A O 1
ATOM 776 N N . ASN A 1 97 ? 5.119 -8.185 7.070 1.00 48.06 97 ASN A N 1
ATOM 777 C CA . ASN A 1 97 ? 5.487 -9.378 7.837 1.00 48.06 97 ASN A CA 1
ATOM 778 C C . ASN A 1 97 ? 6.185 -9.087 9.175 1.00 48.06 97 ASN A C 1
ATOM 780 O O . ASN A 1 97 ? 6.441 -10.020 9.930 1.00 48.06 97 ASN A O 1
ATOM 784 N N . ARG A 1 98 ? 6.483 -7.822 9.506 1.00 46.38 98 ARG A N 1
ATOM 785 C CA . ARG A 1 98 ? 6.861 -7.421 10.875 1.00 46.38 98 ARG A CA 1
ATOM 786 C C . ARG A 1 98 ? 5.608 -7.412 11.767 1.00 46.38 98 ARG A C 1
ATOM 788 O O . ARG A 1 98 ? 5.057 -6.352 12.064 1.00 46.38 98 ARG A O 1
ATOM 795 N N . VAL A 1 99 ? 5.149 -8.614 12.115 1.00 40.31 99 VAL A N 1
ATOM 796 C CA . VAL A 1 99 ? 4.095 -8.937 13.093 1.00 40.31 99 VAL A CA 1
ATOM 797 C C . VAL A 1 99 ? 4.747 -9.436 14.371 1.00 40.31 99 VAL A C 1
ATOM 799 O O . VAL A 1 99 ? 5.689 -10.247 14.252 1.00 40.31 99 VAL A O 1
#

pLDDT: mean 82.07, std 13.55, range [40.31, 96.38]

Mean predicted aligned error: 9.12 Å

Nearest PDB structures (foldseek):
  3zh9-assembly1_B  TM=4.704E-01  e=9.326E-01  Bacillus subtilis subsp. subtilis str. 168
  5j0l-assembly2_D  TM=4.532E-01  e=5.070E+00  synthetic construct
  5j0l-assembly1_A  TM=4.513E-01  e=6.040E+00  synthetic construct

Radius of gyration: 18.36 Å; Cα contacts (8 Å, |Δi|>4): 51; chains: 1; bounding box: 37×17×63 Å